Protein AF-A0A523BC87-F1 (afdb_monomer)

Secondary structure (DSSP, 8-state):
-BTTTB---SSHHHHHHHHHHHHH-HHHHHHHHHHHHHHHHHHT-HHHHHHHHHHHHHHHH-

pLDDT: mean 96.97, std 4.43, range [66.81, 98.81]

Nearest PDB structures (foldseek):
  3mbo-assembly4_H  TM=9.059E-01  e=1.380E-01  Bacillus anthracis
  5vae-assembly5_G  TM=6.762E-01  e=3.133E+00  Streptococcus gordonii

Solvent-accessible surface area (backbone atoms only — not comparable to full-atom values): 3594 Å² total; per-residue (Å²): 99,71,81,49,42,48,77,79,66,93,48,71,68,53,44,52,51,52,52,52,47,39,67,77,33,58,67,60,44,50,54,21,48,53,47,33,50,53,51,39,67,75,73,65,37,68,72,58,52,52,52,54,50,55,49,51,53,56,63,72,76,105

Mean predicted aligned error: 3.13 Å

Radius of gyration: 17.5 Å; Cα contacts (8 Å, |Δi|>4): 28; chains: 1; bounding box: 43×13×45 Å

Organism: NCBI:txid2056631

Foldseek 3Di:
DDQQQAHDDDDPVVVVVRVVVCVVCVVSVVRSPVRNVVVCVVPPDPVVVVVVVVVVVVVVVD

Sequence (62 aa):
LDGETGFLVSNISEAAEKILFLIKNPQIRRAMGIKAKEHVRKNFLVTRHLRDYLGLLKELEG

Structure (mmCIF, N/CA/C/O backbone):
data_AF-A0A523BC87-F1
#
_entry.id   AF-A0A523BC87-F1
#
loop_
_atom_site.group_PDB
_atom_site.id
_atom_site.type_symbol
_atom_site.label_atom_id
_atom_site.label_alt_id
_atom_site.label_comp_id
_atom_site.label_asym_id
_atom_site.label_entity_id
_atom_site.label_seq_id
_atom_site.pdbx_PDB_ins_code
_atom_site.Cartn_x
_atom_site.Cartn_y
_atom_site.Cartn_z
_atom_site.occupancy
_atom_site.B_iso_or_equiv
_atom_site.auth_seq_id
_atom_site.auth_comp_id
_atom_site.auth_asym_id
_atom_site.auth_atom_id
_atom_site.pdbx_PDB_model_num
ATOM 1 N N . LEU A 1 1 ? 1.048 6.138 -0.305 1.00 84.25 1 LEU A N 1
ATOM 2 C CA . LEU A 1 1 ? 0.558 7.435 0.215 1.00 84.25 1 LEU A CA 1
ATOM 3 C C . LEU A 1 1 ? -0.296 7.178 1.441 1.00 84.25 1 LEU A C 1
ATOM 5 O O . LEU A 1 1 ? -1.281 6.441 1.340 1.00 84.25 1 LEU A O 1
ATOM 9 N N . ASP A 1 2 ? 0.140 7.722 2.574 1.00 96.88 2 ASP A N 1
ATOM 10 C CA . ASP A 1 2 ? -0.584 7.597 3.837 1.00 96.88 2 ASP A CA 1
ATOM 11 C C . ASP A 1 2 ? -1.963 8.269 3.744 1.00 96.88 2 ASP A C 1
ATOM 13 O O . ASP A 1 2 ? -2.125 9.265 3.039 1.00 96.88 2 ASP A O 1
ATOM 17 N N . GLY A 1 3 ? -2.981 7.656 4.345 1.00 96.50 3 GLY A N 1
ATOM 18 C CA . GLY A 1 3 ? -4.386 8.077 4.280 1.00 96.50 3 GLY A CA 1
ATOM 19 C C . GLY A 1 3 ? -5.085 7.901 2.921 1.00 96.50 3 GLY A C 1
ATOM 20 O O . GLY A 1 3 ? -6.313 7.853 2.867 1.00 96.50 3 GLY A O 1
ATOM 21 N N . GLU A 1 4 ? -4.345 7.760 1.817 1.00 97.69 4 GLU A N 1
ATOM 22 C CA . GLU A 1 4 ? -4.919 7.680 0.464 1.00 97.69 4 GLU A CA 1
ATOM 23 C C . GLU A 1 4 ? -4.958 6.275 -0.133 1.00 97.69 4 GLU A C 1
ATOM 25 O O . GLU A 1 4 ? -5.931 5.902 -0.789 1.00 97.69 4 GLU A O 1
ATOM 30 N N . THR A 1 5 ? -3.884 5.510 0.055 1.00 98.31 5 THR A N 1
ATOM 31 C CA . THR A 1 5 ? -3.715 4.154 -0.512 1.00 98.31 5 THR A CA 1
ATOM 32 C C . THR A 1 5 ? -3.621 3.075 0.565 1.00 98.31 5 THR A C 1
ATOM 34 O O . THR A 1 5 ? -3.566 1.890 0.258 1.00 98.31 5 THR A O 1
ATOM 37 N N . GLY A 1 6 ? -3.585 3.497 1.824 1.00 98.31 6 GLY A N 1
ATOM 38 C CA . GLY A 1 6 ? -3.355 2.681 3.005 1.00 98.31 6 GLY A CA 1
ATOM 39 C C . GLY A 1 6 ? -3.091 3.593 4.198 1.00 98.31 6 GLY A C 1
ATOM 40 O O . GLY A 1 6 ? -3.241 4.810 4.086 1.00 98.31 6 GLY A O 1
ATOM 41 N N . PHE A 1 7 ? -2.654 3.003 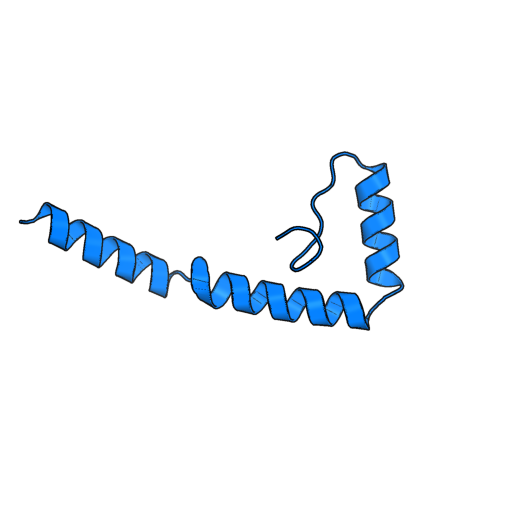5.304 1.00 98.56 7 PHE A N 1
ATOM 42 C CA . PHE A 1 7 ? -2.170 3.735 6.469 1.00 98.56 7 PHE A CA 1
ATOM 43 C C . PHE A 1 7 ? -0.749 3.301 6.800 1.00 98.56 7 PHE A C 1
ATOM 45 O O . PHE A 1 7 ? -0.439 2.109 6.753 1.00 98.56 7 PHE A O 1
ATOM 52 N N 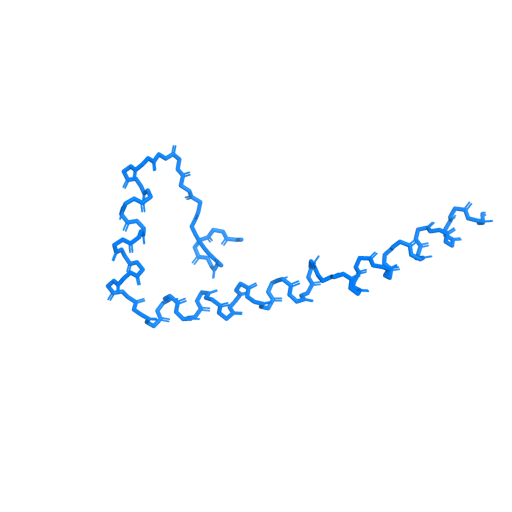. LEU A 1 8 ? 0.094 4.266 7.143 1.00 98.31 8 LEU A N 1
ATOM 53 C CA . LEU A 1 8 ? 1.356 4.031 7.824 1.00 98.31 8 LEU A CA 1
ATOM 54 C C . LEU A 1 8 ? 1.096 4.113 9.328 1.00 98.31 8 LEU A C 1
ATOM 56 O O . LEU A 1 8 ? 0.436 5.033 9.803 1.00 98.31 8 LEU A O 1
ATOM 60 N N . VAL A 1 9 ? 1.574 3.119 10.069 1.00 98.00 9 VAL A N 1
ATOM 61 C CA . VAL A 1 9 ? 1.373 3.003 11.518 1.00 98.00 9 VAL A CA 1
ATOM 62 C C . VAL A 1 9 ? 2.699 2.679 12.188 1.00 98.00 9 VAL A C 1
ATOM 64 O O . VAL A 1 9 ? 3.538 1.992 11.603 1.00 98.00 9 VAL A O 1
ATOM 67 N N . SER A 1 10 ? 2.880 3.169 13.411 1.00 98.31 10 SER A N 1
ATOM 68 C CA . SER A 1 10 ? 4.147 3.081 14.150 1.00 98.31 10 SER A CA 1
ATOM 69 C C . SER A 1 10 ? 4.125 2.034 15.265 1.00 98.31 10 SER A C 1
ATOM 71 O O . SER A 1 10 ? 5.165 1.709 15.832 1.00 98.31 10 SER A O 1
ATOM 73 N N . ASN A 1 11 ? 2.948 1.505 15.612 1.00 98.44 11 ASN A N 1
ATOM 74 C CA . ASN A 1 11 ? 2.780 0.514 16.673 1.00 98.44 11 ASN A CA 1
ATOM 75 C C . ASN A 1 11 ? 1.511 -0.338 16.483 1.00 98.44 11 ASN A C 1
ATOM 77 O O . ASN A 1 11 ? 0.672 -0.081 15.617 1.00 98.44 11 ASN A O 1
ATOM 81 N N . ILE A 1 12 ? 1.382 -1.374 17.317 1.00 98.50 12 ILE A N 1
ATOM 82 C CA . ILE A 1 12 ? 0.278 -2.343 17.264 1.00 98.50 12 ILE A CA 1
ATOM 83 C C . ILE A 1 12 ? -1.073 -1.679 17.565 1.00 98.50 12 ILE A C 1
ATOM 85 O O . ILE A 1 12 ? -2.068 -2.014 16.923 1.00 98.50 12 ILE A O 1
ATOM 89 N N . SER A 1 13 ? -1.121 -0.731 18.502 1.00 98.56 13 SER A N 1
ATOM 90 C CA . SER A 1 13 ? -2.363 -0.044 18.877 1.00 98.56 13 SER A CA 1
ATOM 91 C C . SER A 1 13 ? -2.924 0.780 17.715 1.00 98.56 13 SER A C 1
ATOM 93 O O . SER A 1 13 ? -4.109 0.671 17.401 1.00 98.56 13 SER A O 1
ATOM 95 N N . GLU A 1 14 ? -2.070 1.530 17.014 1.00 98.50 14 GLU A N 1
ATOM 96 C CA . GLU A 1 14 ? -2.442 2.256 15.794 1.00 98.50 14 GLU A CA 1
ATOM 97 C C . GLU A 1 14 ? -2.899 1.302 14.686 1.00 98.50 14 GLU A C 1
ATOM 99 O O . GLU A 1 14 ? -3.917 1.548 14.036 1.00 98.50 14 GLU A O 1
ATOM 104 N N . ALA A 1 15 ? -2.193 0.183 14.490 1.00 98.56 15 ALA A N 1
ATOM 105 C CA . ALA A 1 15 ? -2.596 -0.829 13.517 1.00 98.56 15 ALA A CA 1
ATOM 106 C C . ALA A 1 15 ? -4.006 -1.367 13.818 1.00 98.56 15 ALA A C 1
ATOM 108 O O . ALA A 1 15 ? -4.849 -1.428 12.919 1.00 98.56 15 ALA A O 1
ATOM 109 N N . ALA A 1 16 ? -4.290 -1.700 15.082 1.00 98.75 16 ALA A N 1
ATOM 110 C CA . ALA A 1 16 ? -5.603 -2.171 15.518 1.00 98.75 16 ALA A CA 1
ATOM 111 C C . ALA A 1 16 ? -6.701 -1.120 15.276 1.00 98.75 16 ALA A C 1
ATOM 113 O O . ALA A 1 16 ? -7.772 -1.453 14.757 1.00 98.75 16 ALA A O 1
ATOM 114 N N . GLU A 1 17 ? -6.423 0.153 15.573 1.00 98.69 17 GLU A N 1
ATOM 115 C CA . GLU A 1 17 ? -7.339 1.265 15.301 1.00 98.69 17 GLU A CA 1
ATOM 116 C C . GLU A 1 17 ? -7.648 1.389 13.800 1.00 98.69 17 GLU A C 1
ATOM 118 O O . GLU A 1 17 ? -8.819 1.446 13.411 1.00 98.69 17 GLU A O 1
ATOM 123 N N . LYS A 1 18 ? -6.621 1.378 12.935 1.00 98.62 18 LYS A N 1
ATOM 124 C CA . LYS A 1 18 ? -6.811 1.508 11.480 1.00 98.62 18 LYS A CA 1
ATOM 125 C C . LYS A 1 18 ? -7.514 0.300 10.870 1.00 98.62 18 LYS A C 1
ATOM 127 O O . LYS A 1 18 ? -8.356 0.481 9.988 1.00 98.62 18 LYS A O 1
ATOM 132 N N . ILE A 1 19 ? -7.256 -0.912 11.366 1.00 98.62 19 ILE A N 1
ATOM 133 C CA . ILE A 1 19 ? -8.005 -2.112 10.966 1.00 98.62 19 ILE A CA 1
ATOM 134 C C . ILE A 1 19 ? -9.489 -1.945 11.313 1.00 98.62 19 ILE A C 1
ATOM 136 O O . ILE A 1 19 ? -10.346 -2.111 10.440 1.00 98.62 19 ILE A O 1
ATOM 140 N N . LEU A 1 20 ? -9.808 -1.559 12.553 1.00 98.81 20 LEU A N 1
ATOM 141 C CA . LEU A 1 20 ? -11.194 -1.367 12.984 1.00 98.81 20 LEU A CA 1
ATOM 142 C C . LEU A 1 20 ? -11.891 -0.259 12.182 1.00 98.81 20 LEU A C 1
ATOM 144 O O . LEU A 1 20 ? -13.040 -0.427 11.765 1.00 98.81 20 LEU A O 1
ATOM 148 N N . PHE A 1 21 ? -11.191 0.847 11.923 1.00 98.69 21 PHE A N 1
ATOM 149 C CA . PHE A 1 21 ? -11.666 1.928 11.064 1.00 98.69 21 PHE A CA 1
ATOM 150 C C . PHE A 1 21 ? -12.012 1.421 9.658 1.00 98.69 21 PHE A C 1
ATOM 152 O O . PHE A 1 21 ? -13.110 1.689 9.165 1.00 98.69 21 PHE A O 1
ATOM 159 N N . LEU A 1 22 ? -11.121 0.653 9.022 1.00 98.69 22 LEU A N 1
ATOM 160 C CA . LEU A 1 22 ? -11.349 0.120 7.678 1.00 98.69 22 LEU A CA 1
ATOM 161 C C . LEU A 1 22 ? -12.502 -0.883 7.639 1.00 98.69 22 LEU A C 1
ATOM 163 O O . LEU A 1 22 ? -13.251 -0.880 6.663 1.00 98.69 22 LEU A O 1
ATOM 167 N N . ILE A 1 23 ? -12.672 -1.717 8.671 1.00 98.69 23 ILE A N 1
ATOM 168 C CA . ILE A 1 23 ? -13.807 -2.647 8.787 1.00 98.69 23 ILE A CA 1
ATOM 169 C C . ILE A 1 23 ? -15.124 -1.865 8.860 1.00 98.69 23 ILE A C 1
ATOM 171 O O . ILE A 1 23 ? -16.031 -2.138 8.070 1.00 98.69 23 ILE A O 1
ATOM 175 N N . LYS A 1 24 ? -15.196 -0.856 9.742 1.00 98.75 24 LYS A N 1
ATOM 176 C CA . LYS A 1 24 ? -16.390 -0.020 9.958 1.00 98.75 24 LYS A CA 1
ATOM 177 C C . LYS A 1 24 ? -16.741 0.878 8.765 1.00 98.75 24 LYS A C 1
ATOM 179 O O . LYS A 1 24 ? -17.906 1.222 8.603 1.00 98.75 24 LYS A O 1
ATOM 184 N N . ASN A 1 25 ? -15.771 1.230 7.916 1.00 98.62 25 ASN A N 1
ATOM 185 C CA . ASN A 1 25 ? -15.952 2.168 6.801 1.00 98.62 25 ASN A CA 1
ATOM 186 C C . ASN A 1 25 ? -15.704 1.508 5.426 1.00 98.62 25 ASN A C 1
ATOM 188 O O . ASN A 1 25 ? -14.692 1.780 4.769 1.00 98.62 25 ASN A O 1
ATOM 192 N N . PRO A 1 26 ? -16.624 0.654 4.931 1.00 98.50 26 PRO A N 1
ATOM 193 C CA . PRO A 1 26 ? -16.424 -0.107 3.696 1.00 98.50 26 PRO A CA 1
ATOM 194 C C . PRO A 1 26 ? -16.273 0.754 2.438 1.00 98.50 26 PRO A C 1
ATOM 196 O O . PRO A 1 26 ? -15.531 0.374 1.531 1.00 98.50 26 PRO A O 1
ATOM 199 N N . GLN A 1 27 ? -16.933 1.915 2.377 1.00 98.56 27 GLN A N 1
ATOM 200 C CA . GLN A 1 27 ? -16.802 2.831 1.240 1.00 98.56 27 GLN A CA 1
ATOM 201 C C . GLN A 1 27 ? -15.397 3.439 1.167 1.00 98.56 27 GLN A C 1
ATOM 203 O O . GLN A 1 27 ? -14.778 3.422 0.103 1.00 98.56 27 GLN A O 1
ATOM 208 N N . ILE A 1 28 ? -14.859 3.884 2.310 1.00 98.25 28 ILE A N 1
ATOM 209 C CA . ILE A 1 28 ? -13.493 4.416 2.415 1.00 98.25 28 ILE A CA 1
ATOM 210 C C . ILE A 1 28 ? -12.483 3.335 2.031 1.00 98.25 28 ILE A C 1
ATOM 212 O O . ILE A 1 28 ? -11.632 3.564 1.174 1.00 98.25 28 ILE A O 1
ATOM 216 N N . ARG A 1 29 ? -12.630 2.126 2.587 1.00 98.50 29 ARG A N 1
ATOM 217 C CA . ARG A 1 29 ? -11.780 0.973 2.256 1.00 98.50 29 ARG A CA 1
ATOM 218 C C . ARG A 1 29 ? -11.770 0.677 0.753 1.00 98.50 29 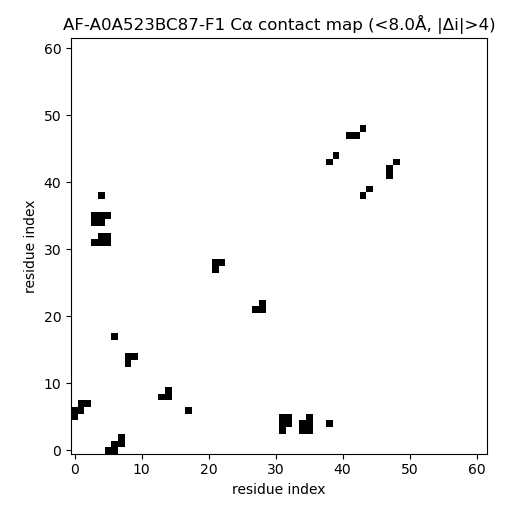ARG A C 1
ATOM 220 O O . ARG A 1 29 ? -10.708 0.439 0.180 1.00 98.50 29 ARG A O 1
ATOM 227 N N . ARG A 1 30 ? -12.935 0.714 0.093 1.00 98.69 30 ARG A N 1
ATOM 228 C CA . ARG A 1 30 ? -13.042 0.483 -1.357 1.00 98.69 30 ARG A CA 1
ATOM 229 C C . ARG A 1 30 ? -12.380 1.599 -2.167 1.00 98.69 30 ARG A C 1
ATOM 231 O O . ARG A 1 30 ? -11.632 1.297 -3.094 1.00 98.69 30 ARG A O 1
ATOM 238 N N . ALA A 1 31 ? -12.626 2.860 -1.816 1.00 98.62 31 ALA A N 1
ATOM 239 C CA . ALA A 1 31 ? -12.019 4.009 -2.488 1.00 98.62 31 ALA A CA 1
ATOM 240 C C . ALA A 1 31 ? -10.485 3.985 -2.374 1.00 98.62 31 ALA A C 1
ATOM 242 O O . ALA A 1 31 ? -9.784 4.143 -3.374 1.00 98.62 31 ALA A O 1
ATOM 243 N N . MET A 1 32 ? -9.973 3.694 -1.177 1.00 98.69 32 MET A N 1
ATOM 244 C CA . MET A 1 32 ? -8.545 3.524 -0.907 1.00 98.69 32 MET A CA 1
ATOM 245 C C . MET A 1 32 ? -7.936 2.397 -1.754 1.00 98.69 32 MET A C 1
ATOM 247 O O . MET A 1 32 ? -6.894 2.592 -2.376 1.00 98.69 32 MET A O 1
ATOM 251 N N . GLY A 1 33 ? -8.616 1.249 -1.870 1.00 98.62 33 GLY A N 1
ATOM 252 C CA . GLY A 1 33 ? -8.172 0.140 -2.722 1.00 98.62 33 GLY A CA 1
ATOM 253 C C . GLY A 1 33 ? -8.099 0.492 -4.215 1.00 98.62 33 GLY A C 1
ATOM 254 O O . GLY A 1 33 ? -7.149 0.102 -4.894 1.00 98.62 33 GLY A O 1
ATOM 255 N N . ILE A 1 34 ? -9.054 1.275 -4.731 1.00 98.75 34 ILE A N 1
ATOM 256 C CA . ILE A 1 34 ? -9.027 1.764 -6.123 1.00 98.75 34 ILE A CA 1
ATOM 257 C C . ILE A 1 34 ? -7.815 2.675 -6.344 1.00 98.75 34 ILE A C 1
ATOM 259 O O . ILE A 1 34 ? -7.063 2.479 -7.302 1.00 98.75 34 ILE A O 1
ATOM 263 N N . LYS A 1 35 ? -7.584 3.629 -5.433 1.00 98.62 35 LYS A N 1
ATOM 264 C CA . LYS A 1 35 ? -6.413 4.515 -5.486 1.00 98.62 35 LYS A CA 1
ATOM 265 C C . LYS A 1 35 ? -5.102 3.729 -5.408 1.00 98.62 35 LYS A C 1
ATOM 267 O O . LYS A 1 35 ? -4.188 3.999 -6.184 1.00 98.62 35 LYS A O 1
ATOM 272 N N . ALA A 1 36 ? -5.020 2.733 -4.524 1.00 98.56 36 ALA A N 1
ATOM 273 C CA . ALA A 1 36 ? -3.844 1.877 -4.380 1.00 98.56 36 ALA A CA 1
ATOM 274 C C . ALA A 1 36 ? -3.550 1.087 -5.665 1.00 98.56 36 ALA A C 1
ATOM 276 O O . ALA A 1 36 ? -2.408 1.064 -6.129 1.00 98.56 36 ALA A O 1
ATOM 277 N N . LYS A 1 37 ? -4.582 0.510 -6.297 1.00 98.50 37 LYS A N 1
ATOM 278 C CA . LYS A 1 37 ? -4.444 -0.195 -7.579 1.00 98.50 37 LYS A CA 1
ATOM 279 C C . LYS A 1 37 ? -3.921 0.727 -8.680 1.00 98.50 37 LYS A C 1
ATOM 281 O O . LYS A 1 37 ? -2.994 0.355 -9.397 1.00 98.50 37 LYS A O 1
ATOM 286 N N . GLU A 1 38 ? -4.470 1.934 -8.796 1.00 98.12 38 GLU A N 1
ATOM 287 C CA . GLU A 1 38 ? -4.006 2.913 -9.785 1.00 98.12 38 GLU A CA 1
ATOM 288 C C . GLU A 1 38 ? -2.579 3.401 -9.510 1.00 98.12 38 GLU A C 1
ATOM 290 O O . GLU A 1 38 ? -1.801 3.596 -10.445 1.00 98.12 38 GLU A O 1
ATOM 295 N N . HIS A 1 39 ? -2.201 3.541 -8.239 1.00 98.06 39 HIS A N 1
ATOM 296 C CA . HIS A 1 39 ? -0.836 3.877 -7.851 1.00 98.06 39 HIS A CA 1
ATOM 297 C C . HIS A 1 39 ? 0.162 2.794 -8.290 1.00 98.06 39 HIS A C 1
ATOM 299 O O . HIS A 1 39 ? 1.177 3.117 -8.910 1.00 98.06 39 HIS A O 1
ATOM 305 N N . VAL A 1 40 ? -0.153 1.513 -8.066 1.00 97.81 40 VAL A N 1
ATOM 306 C CA . VAL A 1 40 ? 0.668 0.386 -8.546 1.00 97.81 40 VAL A CA 1
ATOM 307 C C . VAL A 1 40 ? 0.736 0.354 -10.067 1.00 97.81 40 VAL A C 1
ATOM 309 O O . VAL A 1 40 ? 1.826 0.248 -10.629 1.00 97.81 40 VAL A O 1
ATOM 312 N N . ARG A 1 41 ? -0.407 0.512 -10.745 1.00 95.94 41 ARG A N 1
ATOM 313 C CA . ARG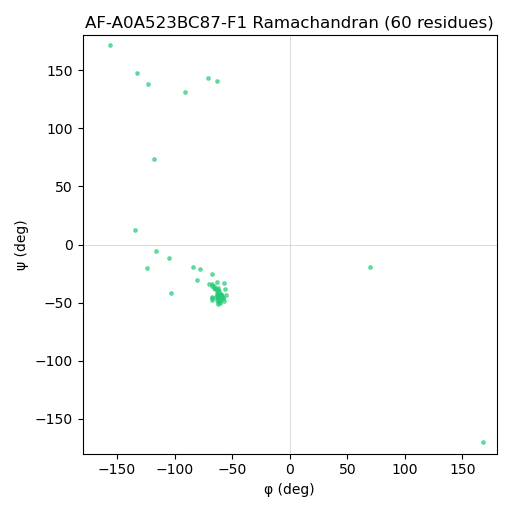 A 1 41 ? -0.483 0.496 -12.211 1.00 95.94 41 ARG A CA 1
ATOM 314 C C . ARG A 1 41 ? 0.439 1.537 -12.857 1.00 95.94 41 ARG A C 1
ATOM 316 O O . ARG A 1 41 ? 1.031 1.263 -13.897 1.00 95.94 41 ARG A O 1
ATOM 323 N N . LYS A 1 42 ? 0.558 2.723 -12.252 1.00 94.50 42 LYS A N 1
ATOM 324 C CA . LYS A 1 42 ? 1.387 3.822 -12.770 1.00 94.50 42 LYS A CA 1
ATOM 325 C C . LYS A 1 42 ? 2.876 3.676 -12.442 1.00 94.50 42 LYS A C 1
ATOM 327 O O . LYS A 1 42 ? 3.693 4.127 -13.234 1.00 94.50 42 LYS A O 1
ATOM 332 N N . ASN A 1 43 ? 3.230 3.052 -11.314 1.00 95.31 43 ASN A N 1
ATOM 333 C CA . ASN A 1 43 ? 4.584 3.163 -10.754 1.00 95.31 43 ASN A CA 1
ATOM 334 C C . ASN A 1 43 ? 5.317 1.834 -10.534 1.00 95.31 43 ASN A C 1
ATOM 336 O O . ASN A 1 43 ? 6.535 1.835 -10.421 1.00 95.31 43 ASN A O 1
ATOM 340 N N . PHE A 1 44 ? 4.636 0.691 -10.450 1.00 96.75 44 PHE A N 1
ATOM 341 C CA . PHE A 1 44 ? 5.265 -0.550 -9.962 1.00 96.75 44 PHE A CA 1
ATOM 342 C C . PHE A 1 44 ? 4.956 -1.789 -10.810 1.00 96.75 44 PHE A C 1
ATOM 344 O O . PHE A 1 44 ? 5.252 -2.906 -10.399 1.00 96.75 44 PHE A O 1
ATOM 351 N N . LEU A 1 45 ? 4.383 -1.625 -12.007 1.00 97.06 45 LEU A N 1
ATOM 352 C CA . LEU A 1 45 ? 4.205 -2.751 -12.925 1.00 97.06 45 LEU A CA 1
ATOM 353 C C . LEU A 1 45 ? 5.536 -3.213 -13.518 1.00 97.06 45 LEU A C 1
ATOM 355 O O . LEU A 1 45 ? 6.369 -2.395 -13.911 1.00 97.06 45 LEU A O 1
ATOM 359 N N . VAL A 1 46 ? 5.668 -4.529 -13.700 1.00 97.12 46 VAL A N 1
ATOM 360 C CA . VAL A 1 46 ? 6.826 -5.146 -14.365 1.00 97.12 46 VAL A CA 1
ATOM 361 C C . VAL A 1 46 ? 7.044 -4.601 -15.780 1.00 97.12 46 VAL A C 1
ATOM 363 O O . VAL A 1 46 ? 8.176 -4.417 -16.204 1.00 97.12 46 VAL A O 1
ATOM 366 N N . THR A 1 47 ? 5.973 -4.249 -16.497 1.00 95.12 47 THR A N 1
ATOM 367 C CA . THR A 1 47 ? 6.057 -3.664 -17.845 1.00 95.12 47 THR A CA 1
ATOM 368 C C . THR A 1 47 ? 6.620 -2.243 -17.847 1.00 95.12 47 THR A C 1
ATOM 370 O O . THR A 1 47 ? 7.318 -1.866 -18.786 1.00 95.12 47 THR A O 1
ATOM 373 N N . ARG A 1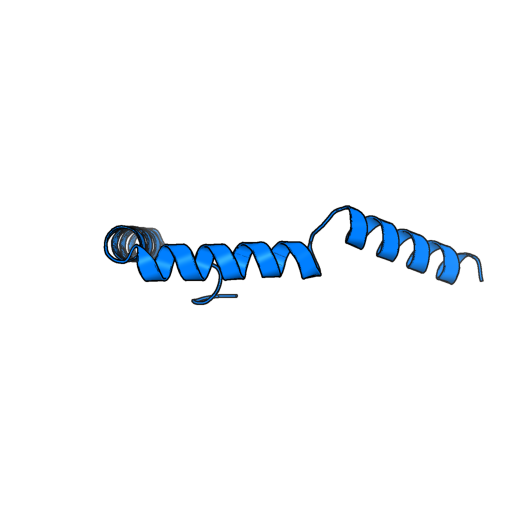 48 ? 6.344 -1.447 -16.805 1.00 94.62 48 ARG A N 1
ATOM 374 C CA . ARG A 1 48 ? 7.015 -0.157 -16.593 1.00 94.62 48 ARG A CA 1
ATOM 375 C C . ARG A 1 48 ? 8.486 -0.397 -16.266 1.00 94.62 48 ARG A C 1
ATOM 377 O O . ARG A 1 48 ? 9.344 0.188 -16.904 1.00 94.62 48 ARG A O 1
ATOM 384 N N . HIS A 1 49 ? 8.758 -1.315 -15.341 1.00 97.06 49 HIS A N 1
ATOM 385 C CA . HIS A 1 49 ? 10.118 -1.609 -14.904 1.00 97.06 49 HIS A CA 1
ATOM 386 C C . HIS A 1 49 ? 11.027 -2.082 -16.048 1.00 97.06 49 HIS A C 1
ATOM 388 O O . HIS A 1 49 ? 12.148 -1.602 -16.176 1.00 97.06 49 HIS A O 1
ATOM 394 N N . LEU A 1 50 ? 10.522 -2.957 -16.925 1.00 97.50 50 LEU A N 1
ATOM 395 C CA . LEU A 1 50 ? 11.235 -3.392 -18.126 1.00 97.50 50 LEU A CA 1
ATOM 396 C C . LEU A 1 50 ? 11.555 -2.215 -19.054 1.00 97.50 50 LEU A C 1
ATOM 398 O O . LEU A 1 50 ? 12.672 -2.110 -19.544 1.00 97.50 50 LEU A O 1
ATOM 402 N N . ARG A 1 51 ? 10.587 -1.321 -19.290 1.00 96.31 51 ARG A N 1
ATOM 403 C CA . ARG A 1 51 ? 10.790 -0.126 -20.123 1.00 96.31 51 ARG A CA 1
ATOM 404 C 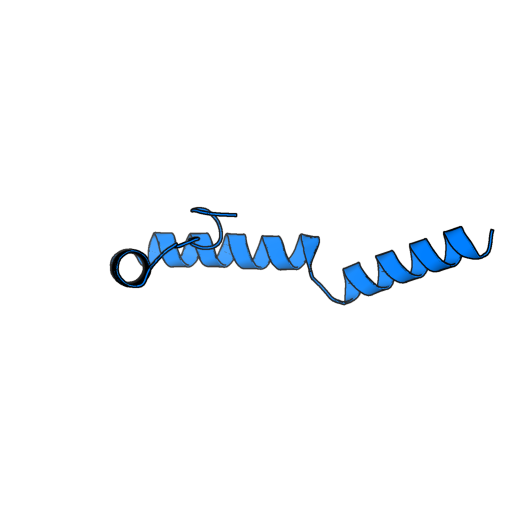C . ARG A 1 51 ? 11.888 0.773 -19.560 1.00 96.31 51 ARG A C 1
ATOM 406 O O . ARG A 1 51 ? 12.723 1.233 -20.330 1.00 96.31 51 ARG A O 1
ATOM 413 N N . ASP A 1 52 ? 11.889 0.989 -18.247 1.00 95.81 52 ASP A N 1
ATOM 414 C CA . ASP A 1 52 ? 12.904 1.801 -17.572 1.00 95.81 52 ASP A CA 1
ATOM 415 C C . ASP A 1 52 ? 14.295 1.166 -17.720 1.00 95.81 52 ASP A C 1
ATOM 417 O O . ASP A 1 52 ? 15.256 1.859 -18.043 1.00 95.81 52 ASP A O 1
ATOM 421 N N . TYR A 1 53 ? 14.396 -0.162 -17.582 1.00 97.69 53 TYR A N 1
ATOM 422 C CA . TYR A 1 53 ? 15.647 -0.890 -17.812 1.00 97.69 53 TYR A CA 1
ATOM 423 C C . TYR A 1 53 ? 16.136 -0.795 -19.259 1.00 97.69 53 TYR A C 1
ATOM 425 O O . TYR A 1 53 ? 17.319 -0.565 -19.481 1.00 97.69 53 TYR A O 1
ATOM 433 N N . LEU A 1 54 ? 15.249 -0.942 -20.246 1.00 97.62 54 LEU A N 1
ATOM 434 C CA . LEU A 1 54 ? 15.618 -0.779 -21.657 1.00 97.62 54 LEU A CA 1
ATOM 435 C C . LEU A 1 54 ? 16.103 0.648 -21.956 1.00 97.62 54 LEU A C 1
ATOM 437 O O . LEU A 1 54 ? 17.037 0.820 -22.734 1.00 97.62 54 LEU A O 1
ATOM 441 N N . GLY A 1 55 ? 15.493 1.658 -21.327 1.00 97.31 55 GLY A N 1
ATOM 442 C CA . GLY A 1 55 ? 15.948 3.048 -21.405 1.00 97.31 55 GLY A CA 1
ATOM 443 C C . GLY A 1 55 ? 17.351 3.228 -20.829 1.00 97.31 55 GLY A C 1
ATOM 444 O O . GLY A 1 55 ? 18.227 3.729 -21.525 1.00 97.31 55 GLY A O 1
ATOM 445 N N . LEU A 1 56 ? 17.581 2.732 -19.610 1.00 97.69 56 LEU A N 1
ATOM 446 C CA . LEU A 1 56 ? 18.890 2.781 -18.954 1.00 97.69 56 LEU A CA 1
ATOM 447 C C . LE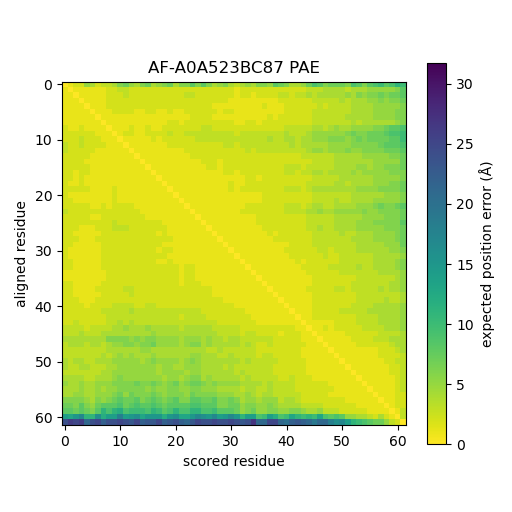U A 1 56 ? 19.978 2.079 -19.778 1.00 97.69 56 LEU A C 1
ATOM 449 O O . LEU A 1 56 ? 21.061 2.620 -19.953 1.00 97.69 56 LEU A O 1
ATOM 453 N N . LEU A 1 57 ? 19.701 0.881 -20.299 1.00 98.00 57 LEU A N 1
ATOM 454 C CA . LEU A 1 57 ? 20.668 0.144 -21.119 1.00 98.00 57 LEU A CA 1
ATOM 455 C C . LEU A 1 57 ? 21.036 0.916 -22.389 1.00 98.00 57 LEU A C 1
ATOM 457 O O . LEU A 1 57 ? 22.207 0.968 -22.743 1.00 98.00 57 LEU A O 1
ATOM 461 N N . LYS A 1 58 ? 20.056 1.564 -23.028 1.00 97.38 58 LYS A N 1
ATOM 462 C CA . LYS A 1 58 ? 20.295 2.426 -24.189 1.00 97.38 58 L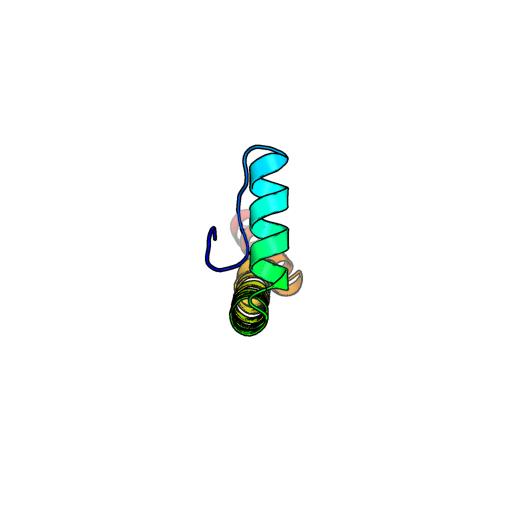YS A CA 1
ATOM 463 C C . LYS A 1 58 ? 21.136 3.660 -23.839 1.00 97.38 58 LYS A C 1
ATOM 465 O O . LYS A 1 58 ? 21.950 4.076 -24.653 1.00 97.38 58 LYS A O 1
ATOM 470 N N . GLU A 1 59 ? 20.927 4.256 -22.666 1.00 97.38 59 GLU A N 1
ATOM 471 C CA . GLU A 1 59 ? 21.730 5.391 -22.186 1.00 97.38 59 GLU A CA 1
ATOM 472 C C . GLU A 1 59 ? 23.180 4.996 -21.882 1.00 97.38 59 GLU A C 1
ATOM 474 O O . GLU A 1 59 ? 24.075 5.803 -22.093 1.00 97.38 59 GLU A O 1
ATOM 479 N N . LEU A 1 60 ? 23.409 3.768 -21.407 1.00 96.44 60 LEU A N 1
ATOM 480 C CA . LEU A 1 60 ? 24.743 3.248 -21.087 1.00 96.44 60 LEU A CA 1
ATOM 481 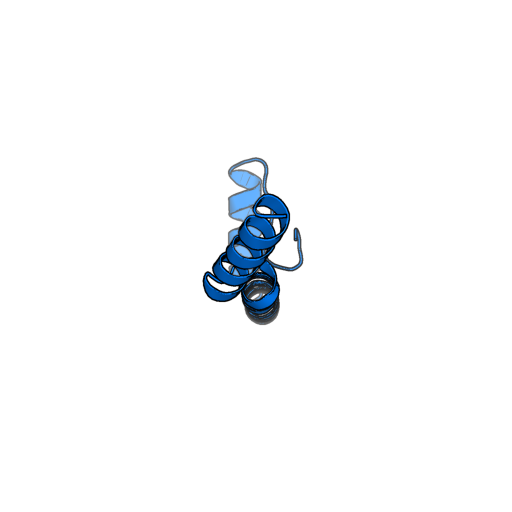C C . LEU A 1 60 ? 25.502 2.679 -22.298 1.00 96.44 60 LEU A C 1
ATOM 483 O O . LEU A 1 60 ? 26.710 2.487 -22.208 1.00 96.44 60 LEU A O 1
ATOM 487 N N . GLU A 1 61 ? 24.806 2.340 -23.388 1.00 91.12 61 GLU A N 1
ATOM 488 C CA . GLU A 1 61 ? 25.418 1.905 -24.655 1.00 91.12 61 GLU A CA 1
ATOM 489 C C . GLU A 1 61 ? 25.976 3.090 -25.474 1.00 91.12 61 GLU A C 1
ATOM 491 O O . GLU A 1 61 ? 26.831 2.884 -26.338 1.00 91.12 61 GLU A O 1
ATOM 496 N N . GLY A 1 62 ? 25.491 4.312 -25.212 1.00 66.81 62 GLY A N 1
ATOM 497 C CA . GLY A 1 62 ? 25.988 5.566 -25.801 1.00 66.81 62 GLY A CA 1
ATOM 498 C C . GLY A 1 62 ? 27.066 6.262 -24.977 1.00 66.81 62 GLY A C 1
ATOM 499 O O . GLY A 1 62 ? 27.441 7.378 -25.404 1.00 66.81 62 GLY A O 1
#